Protein AF-A0A4Q6AMW9-F1 (afdb_monomer_lite)

Structure (mmCIF, N/CA/C/O backbone):
data_AF-A0A4Q6AMW9-F1
#
_entry.id   AF-A0A4Q6AMW9-F1
#
loop_
_atom_site.group_PDB
_atom_site.id
_atom_site.type_symbol
_atom_site.label_atom_id
_atom_site.label_alt_id
_atom_site.label_comp_id
_atom_site.label_asym_id
_atom_site.label_entity_id
_atom_site.label_seq_id
_atom_site.pdbx_PDB_ins_code
_atom_site.Cartn_x
_atom_site.Cartn_y
_atom_site.Cartn_z
_atom_site.occupancy
_atom_site.B_iso_or_equiv
_atom_site.auth_seq_id
_atom_site.auth_comp_id
_atom_site.auth_asym_id
_atom_site.auth_atom_id
_atom_site.pdbx_PDB_model_num
ATOM 1 N N . MET A 1 1 ? -11.454 -27.100 -76.683 1.00 45.66 1 MET A N 1
ATOM 2 C CA . MET A 1 1 ? -10.083 -27.072 -76.115 1.00 45.66 1 MET A CA 1
ATOM 3 C C . MET A 1 1 ? -9.736 -25.599 -75.917 1.00 45.66 1 MET A C 1
ATOM 5 O O . MET A 1 1 ? -9.713 -24.905 -76.912 1.00 45.66 1 MET A O 1
ATOM 9 N N . LYS A 1 2 ? -9.555 -25.007 -74.737 1.00 46.06 2 LYS A N 1
ATOM 10 C CA . LYS A 1 2 ? -9.154 -25.469 -73.402 1.00 46.06 2 LYS A CA 1
ATOM 11 C C . LYS A 1 2 ? -9.685 -24.432 -72.392 1.00 46.06 2 LYS A C 1
ATOM 13 O O . LYS A 1 2 ? -9.582 -23.240 -72.661 1.00 46.06 2 LYS A O 1
ATOM 18 N N . GLY A 1 3 ? -10.264 -24.883 -71.280 1.00 49.84 3 GLY A N 1
ATOM 19 C CA . GLY A 1 3 ? -10.662 -24.008 -70.175 1.00 49.84 3 GLY A CA 1
ATOM 20 C C . GLY A 1 3 ? -9.428 -23.496 -69.437 1.00 49.84 3 GLY A C 1
ATOM 21 O O . GLY A 1 3 ? -8.524 -24.275 -69.142 1.00 49.84 3 GLY A O 1
ATOM 22 N N . PHE A 1 4 ? -9.375 -22.193 -69.177 1.00 56.00 4 PHE A N 1
ATOM 23 C CA . PHE A 1 4 ? -8.286 -21.551 -68.447 1.00 56.00 4 PHE A CA 1
ATOM 24 C C . PHE A 1 4 ? -8.754 -21.324 -67.006 1.00 56.00 4 PHE A C 1
ATOM 26 O O . PHE A 1 4 ? -9.389 -20.321 -66.691 1.00 56.00 4 PHE A O 1
ATOM 33 N N 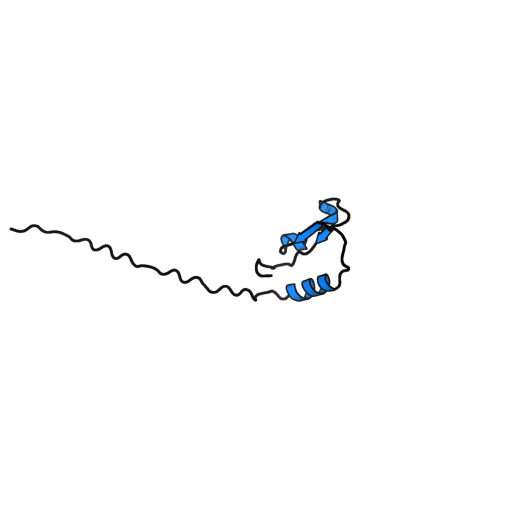. GLY A 1 5 ? -8.535 -22.320 -66.147 1.00 54.22 5 GLY A N 1
ATOM 34 C CA . GLY A 1 5 ? -8.821 -22.215 -64.719 1.00 54.22 5 GLY A CA 1
ATOM 35 C C . GLY A 1 5 ? -7.697 -21.459 -64.020 1.00 54.22 5 GLY A C 1
ATOM 36 O O . GLY A 1 5 ? -6.603 -21.997 -63.868 1.00 54.22 5 GLY A O 1
ATOM 37 N N . PHE A 1 6 ? -7.951 -20.223 -63.595 1.00 60.34 6 PHE A N 1
ATOM 38 C CA . PHE A 1 6 ? -7.069 -19.520 -62.664 1.00 60.34 6 PHE A CA 1
ATOM 39 C C . PHE A 1 6 ? -7.314 -20.074 -61.256 1.00 60.34 6 PHE A C 1
ATOM 41 O O . PHE A 1 6 ? -8.280 -19.715 -60.587 1.00 60.34 6 PHE A O 1
ATOM 48 N N . LEU A 1 7 ? -6.455 -20.997 -60.823 1.00 61.19 7 LEU A N 1
ATOM 49 C CA . LEU A 1 7 ? -6.427 -21.494 -59.452 1.00 61.19 7 LEU A CA 1
ATOM 50 C C . LEU A 1 7 ? -5.779 -20.417 -58.566 1.00 61.19 7 LEU A C 1
ATOM 52 O O . LEU A 1 7 ? -4.558 -20.281 -58.534 1.00 61.19 7 LEU A O 1
ATOM 56 N N . PHE A 1 8 ? -6.595 -19.617 -57.881 1.00 59.12 8 PHE A N 1
ATOM 57 C CA . PHE A 1 8 ? -6.121 -18.634 -56.906 1.00 59.12 8 PHE A CA 1
ATOM 58 C C . PHE A 1 8 ? -5.756 -19.373 -55.609 1.00 59.12 8 PHE A C 1
ATOM 60 O O . PHE A 1 8 ? -6.620 -19.701 -54.797 1.00 59.12 8 PHE A O 1
ATOM 67 N N . LEU A 1 9 ? -4.476 -19.714 -55.445 1.00 61.34 9 LEU A N 1
ATOM 68 C CA . LEU A 1 9 ? -3.960 -20.365 -54.241 1.00 61.34 9 LEU A CA 1
ATOM 69 C C . LEU A 1 9 ? -3.874 -19.326 -53.113 1.00 61.34 9 LEU A C 1
ATOM 71 O O . LEU A 1 9 ? -2.944 -18.524 -53.054 1.00 61.34 9 LEU A O 1
ATOM 75 N N . PHE A 1 10 ? -4.871 -19.322 -52.229 1.00 60.03 10 PHE A N 1
ATOM 76 C CA . PHE A 1 10 ? 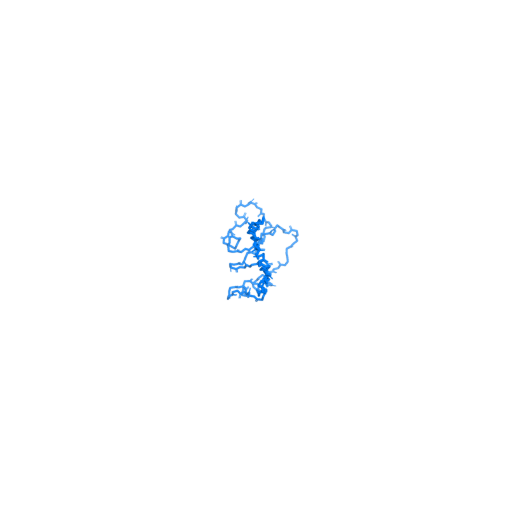-4.856 -18.531 -51.000 1.00 60.03 10 PHE A CA 1
ATOM 77 C C . PHE A 1 10 ? -3.868 -19.181 -50.020 1.00 60.03 10 PHE A C 1
ATOM 79 O O . PHE A 1 10 ? -4.184 -20.168 -49.357 1.00 60.03 10 PHE A O 1
ATOM 86 N N . VAL A 1 11 ? -2.640 -18.665 -49.959 1.00 64.69 11 VAL A N 1
ATOM 87 C CA . VAL A 1 11 ? -1.658 -19.067 -48.945 1.00 64.69 11 VAL A CA 1
ATOM 88 C C . VAL A 1 11 ? -2.086 -18.439 -47.619 1.00 64.69 11 VAL A C 1
ATOM 90 O O . VAL A 1 11 ? -1.785 -17.282 -47.342 1.00 64.69 11 VAL A O 1
ATOM 93 N N . PHE A 1 12 ? -2.829 -19.194 -46.809 1.00 62.28 12 PHE A N 1
ATOM 94 C CA . PHE A 1 12 ? -3.068 -18.852 -45.408 1.00 62.28 12 PHE A CA 1
ATOM 95 C C . PHE A 1 12 ? -1.754 -19.063 -44.647 1.00 62.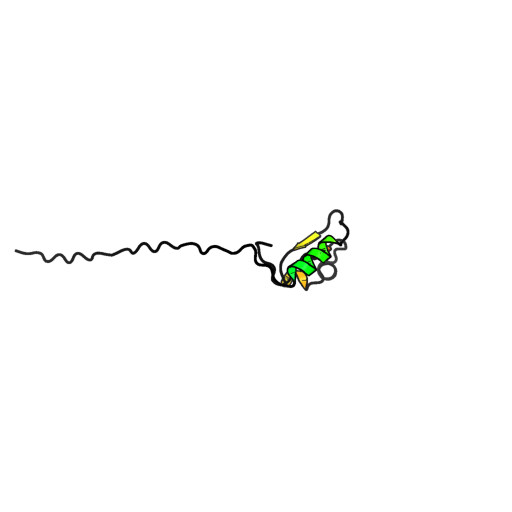28 12 PHE A C 1
ATOM 97 O O . PHE A 1 12 ? -1.400 -20.186 -44.287 1.00 62.28 12 PHE A O 1
ATOM 104 N N . SER A 1 13 ? -0.988 -17.994 -44.437 1.00 66.81 13 SER A N 1
ATOM 105 C CA . SER A 1 13 ? 0.138 -18.025 -43.511 1.00 66.81 13 SER A CA 1
ATOM 106 C C . SER A 1 13 ? -0.410 -18.163 -42.089 1.00 66.81 13 SER A C 1
ATOM 108 O O . SER A 1 13 ? -1.012 -17.244 -41.538 1.00 66.81 13 SER A O 1
ATOM 110 N N . ALA A 1 14 ? -0.218 -19.336 -41.485 1.00 66.31 14 ALA A N 1
ATOM 111 C CA . ALA A 1 14 ? -0.449 -19.532 -40.062 1.00 66.31 14 ALA A CA 1
ATOM 112 C C . ALA A 1 14 ? 0.603 -18.727 -39.286 1.00 66.31 14 ALA A C 1
ATOM 114 O O . ALA A 1 14 ? 1.721 -19.189 -39.058 1.00 66.31 14 ALA A O 1
ATOM 115 N N . GLN A 1 15 ? 0.274 -17.491 -38.919 1.00 67.94 15 GLN A N 1
ATOM 116 C CA . GLN A 1 15 ? 1.063 -16.751 -37.944 1.00 67.94 15 GLN A CA 1
ATOM 117 C C . GLN A 1 15 ? 0.812 -17.386 -36.574 1.00 67.94 15 GLN A C 1
ATOM 119 O O . GLN A 1 15 ? -0.210 -17.135 -35.939 1.00 67.94 15 GLN A O 1
ATOM 124 N N . CYS A 1 16 ? 1.735 -18.237 -36.121 1.00 65.75 16 CYS A N 1
ATOM 125 C CA . CYS A 1 16 ? 1.801 -18.606 -34.712 1.00 65.75 16 CYS A CA 1
ATOM 126 C C . CYS A 1 16 ? 2.088 -17.335 -33.909 1.00 65.75 16 CYS A C 1
ATOM 128 O O . CYS A 1 16 ? 3.193 -16.796 -33.968 1.00 65.75 16 CYS A O 1
ATOM 130 N N . ILE A 1 17 ? 1.096 -16.855 -33.162 1.00 69.19 17 ILE A N 1
ATOM 131 C CA . ILE A 1 17 ? 1.312 -15.833 -32.142 1.00 69.19 17 ILE A CA 1
ATOM 13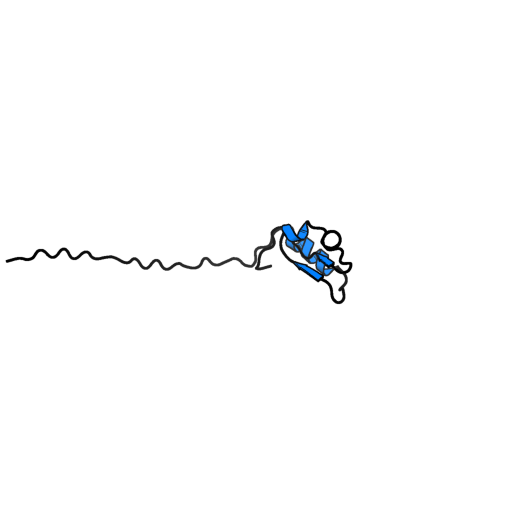2 C C . ILE A 1 17 ? 2.063 -16.530 -31.007 1.00 69.19 17 ILE A C 1
ATOM 134 O O . ILE A 1 17 ? 1.468 -17.233 -30.194 1.00 69.19 17 ILE A O 1
ATOM 138 N N . LEU A 1 18 ? 3.388 -16.395 -30.979 1.00 70.81 18 LEU A N 1
ATOM 139 C CA . LEU A 1 18 ? 4.156 -16.740 -29.790 1.00 70.81 18 LEU A CA 1
ATOM 140 C C . LEU A 1 18 ? 3.753 -15.747 -28.697 1.00 70.81 18 LEU A C 1
ATOM 142 O O . LEU A 1 18 ? 3.982 -14.546 -28.841 1.00 70.81 18 LEU A O 1
ATOM 146 N N . ALA A 1 19 ? 3.124 -16.237 -27.628 1.00 74.62 19 ALA A N 1
ATOM 147 C CA . ALA A 1 19 ? 2.894 -15.426 -26.443 1.00 74.62 19 ALA A CA 1
ATOM 148 C C . ALA A 1 19 ? 4.257 -14.965 -25.911 1.00 74.62 19 ALA A C 1
ATOM 150 O O . ALA A 1 19 ? 5.146 -15.789 -25.680 1.00 74.62 19 ALA A O 1
ATOM 151 N N . GLN A 1 20 ? 4.445 -13.654 -25.766 1.00 78.31 20 GLN A N 1
ATOM 152 C CA . GLN A 1 20 ? 5.654 -13.128 -25.144 1.00 78.31 20 GLN A CA 1
ATOM 153 C C . GLN A 1 20 ? 5.711 -13.625 -23.699 1.00 78.31 20 GLN A C 1
ATOM 155 O O . GLN A 1 20 ? 4.709 -13.570 -22.984 1.00 78.31 20 GLN A O 1
ATOM 160 N N . ALA A 1 21 ? 6.873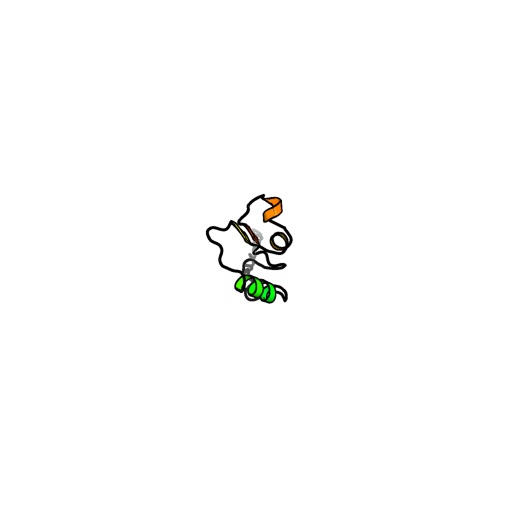 -14.126 -23.278 1.00 79.50 21 ALA A N 1
ATOM 161 C CA . ALA A 1 21 ? 7.099 -14.443 -21.878 1.00 79.50 21 ALA A CA 1
ATOM 162 C C . ALA A 1 21 ? 6.939 -13.153 -21.063 1.00 79.50 21 ALA A C 1
ATOM 164 O O . ALA A 1 21 ? 7.625 -12.166 -21.331 1.00 79.50 21 ALA A O 1
ATOM 165 N N . VAL A 1 22 ? 6.003 -13.153 -20.113 1.00 80.56 22 VAL A N 1
ATOM 166 C CA . VAL A 1 22 ? 5.817 -12.028 -19.199 1.00 80.56 22 VAL A CA 1
ATOM 167 C C . VAL A 1 22 ? 6.780 -12.203 -18.036 1.00 80.56 22 VAL A C 1
ATOM 169 O O . VAL A 1 22 ? 6.749 -13.225 -17.352 1.00 80.56 22 VAL A O 1
ATOM 172 N N . ASP A 1 23 ? 7.639 -11.210 -17.830 1.00 78.94 23 ASP A N 1
ATOM 173 C CA . ASP A 1 23 ? 8.456 -11.121 -16.628 1.00 78.94 23 ASP A CA 1
ATOM 174 C C . ASP A 1 23 ? 7.568 -10.704 -15.450 1.00 78.94 23 ASP A C 1
ATOM 176 O O . ASP A 1 23 ? 7.203 -9.539 -15.306 1.00 78.94 23 ASP A O 1
ATOM 180 N N . SER A 1 24 ? 7.188 -11.681 -14.628 1.00 82.50 24 SER A N 1
ATOM 181 C CA . SER A 1 24 ? 6.389 -11.468 -13.420 1.00 82.50 24 SER A CA 1
ATOM 182 C C . SER A 1 24 ? 7.236 -11.110 -12.196 1.00 82.50 24 SER A C 1
ATOM 184 O O . SER A 1 24 ? 6.701 -11.072 -11.097 1.00 82.50 24 SER A O 1
ATOM 186 N N . SER A 1 25 ? 8.554 -10.944 -12.350 1.00 81.69 25 SER A N 1
ATOM 187 C CA . SER A 1 25 ? 9.471 -10.604 -11.254 1.00 81.69 25 SER A CA 1
ATOM 188 C C . SER A 1 25 ? 9.773 -9.110 -11.162 1.00 81.69 25 SER A C 1
ATOM 190 O O . SER A 1 25 ? 10.469 -8.675 -10.246 1.00 81.69 25 SER A O 1
ATOM 192 N N . PHE A 1 26 ? 9.263 -8.317 -12.106 1.00 79.75 26 PHE A N 1
ATOM 193 C CA . PHE A 1 26 ? 9.467 -6.880 -12.111 1.00 79.75 26 PHE A CA 1
ATOM 194 C C . PHE A 1 26 ? 8.689 -6.207 -10.980 1.00 79.75 26 PHE A C 1
ATOM 196 O O . PHE A 1 26 ? 7.463 -6.174 -10.999 1.00 79.75 26 PHE A O 1
ATOM 203 N N . HIS A 1 27 ? 9.417 -5.549 -10.085 1.00 82.38 27 HIS A N 1
ATOM 204 C CA . HIS A 1 27 ? 8.882 -4.522 -9.205 1.00 82.38 27 HIS A CA 1
ATOM 205 C C . HIS A 1 27 ? 9.834 -3.321 -9.189 1.00 82.38 27 HIS A C 1
ATOM 207 O O . HIS A 1 27 ? 11.044 -3.441 -9.396 1.00 82.38 27 HIS A O 1
ATOM 213 N N . ASN A 1 28 ? 9.288 -2.121 -9.002 1.00 86.50 28 ASN A N 1
ATOM 214 C CA . ASN A 1 28 ? 10.083 -0.895 -9.043 1.00 86.50 28 ASN A CA 1
ATOM 215 C C . ASN A 1 28 ? 10.825 -0.639 -7.713 1.00 86.50 28 ASN A C 1
ATOM 217 O O . ASN A 1 28 ? 10.643 -1.345 -6.721 1.00 86.50 28 ASN A O 1
ATOM 221 N N . TYR A 1 29 ? 11.641 0.420 -7.675 1.00 89.56 29 TYR A N 1
ATOM 222 C CA . TYR A 1 29 ? 12.423 0.794 -6.486 1.00 89.56 29 TYR A CA 1
ATOM 223 C C . TYR A 1 29 ? 11.569 1.137 -5.250 1.00 89.56 29 TYR A C 1
ATOM 225 O O . TYR A 1 29 ? 12.081 1.159 -4.131 1.00 89.56 29 TYR A O 1
ATOM 233 N N . TRP A 1 30 ? 10.293 1.476 -5.446 1.00 94.44 30 TRP A N 1
ATOM 234 C CA . TRP A 1 30 ? 9.366 1.871 -4.390 1.00 94.44 30 TRP A CA 1
ATOM 235 C C . TRP A 1 30 ? 8.704 0.667 -3.719 1.00 94.44 30 TRP A C 1
ATOM 237 O O . TRP A 1 30 ? 8.397 0.710 -2.527 1.00 94.44 30 TRP A O 1
ATOM 247 N N . TYR A 1 31 ? 8.540 -0.426 -4.459 1.00 94.44 31 TYR A N 1
ATOM 248 C CA . TYR A 1 31 ? 7.833 -1.609 -3.994 1.00 94.44 31 TYR A CA 1
ATOM 249 C C . TYR A 1 31 ? 8.418 -2.185 -2.700 1.00 94.44 31 TYR A C 1
ATOM 251 O O . TYR A 1 31 ? 7.698 -2.347 -1.714 1.00 94.44 31 TYR A O 1
ATOM 259 N N . ASP A 1 32 ? 9.731 -2.418 -2.655 1.00 93.19 32 ASP A N 1
ATOM 260 C CA . ASP A 1 32 ? 10.376 -3.073 -1.510 1.00 93.19 32 ASP A CA 1
ATOM 261 C C . ASP A 1 32 ? 10.257 -2.264 -0.220 1.00 93.19 32 ASP A C 1
ATOM 263 O O . ASP A 1 32 ? 9.981 -2.813 0.852 1.00 93.19 32 ASP A O 1
ATOM 267 N N . SER A 1 33 ? 10.446 -0.945 -0.308 1.00 95.06 33 SER A N 1
ATOM 268 C CA . SER A 1 33 ? 10.359 -0.067 0.858 1.00 95.06 33 SER A CA 1
ATOM 269 C C . SER A 1 33 ? 8.926 -0.007 1.384 1.00 95.06 33 SER A C 1
ATOM 271 O O . SER A 1 33 ? 8.701 -0.088 2.598 1.00 95.06 33 SER A O 1
ATOM 273 N N . ARG A 1 34 ? 7.944 0.057 0.480 1.00 96.19 34 ARG A N 1
ATOM 274 C CA . ARG A 1 34 ? 6.526 0.113 0.827 1.00 96.19 34 ARG A CA 1
ATOM 275 C C . ARG A 1 34 ? 6.024 -1.213 1.397 1.00 96.19 34 ARG A C 1
ATOM 277 O O . ARG A 1 34 ? 5.349 -1.217 2.429 1.00 96.19 34 ARG A O 1
ATOM 284 N N . LEU A 1 35 ? 6.432 -2.336 0.811 1.00 94.81 35 LEU A N 1
ATOM 285 C CA . LEU A 1 35 ? 6.154 -3.674 1.327 1.00 94.81 35 LEU A CA 1
ATOM 286 C C . LEU A 1 35 ? 6.772 -3.876 2.717 1.00 94.81 35 LEU A C 1
ATOM 288 O O . LEU A 1 35 ? 6.116 -4.401 3.620 1.00 94.81 35 LEU A O 1
ATOM 292 N N . GLN A 1 36 ? 8.017 -3.439 2.921 1.00 96.12 36 GLN A N 1
ATOM 293 C CA . GLN A 1 36 ? 8.679 -3.527 4.221 1.00 96.12 36 GLN A CA 1
ATOM 294 C C . GLN A 1 36 ? 7.975 -2.670 5.280 1.00 96.12 36 GLN A C 1
ATOM 296 O O . GLN A 1 36 ? 7.806 -3.125 6.412 1.00 96.12 36 GLN A O 1
ATOM 301 N N . TYR A 1 37 ? 7.502 -1.477 4.912 1.00 96.75 37 TYR A N 1
ATOM 302 C CA . TYR A 1 37 ? 6.652 -0.656 5.774 1.00 96.75 37 TYR A CA 1
ATOM 303 C C . TYR A 1 37 ? 5.375 -1.408 6.175 1.00 96.75 37 TYR A C 1
ATOM 305 O O . TYR A 1 37 ? 5.073 -1.503 7.364 1.00 96.75 37 TYR A O 1
ATOM 313 N N . PHE A 1 38 ? 4.660 -2.027 5.228 1.00 96.75 38 PHE A N 1
ATOM 314 C CA . PHE A 1 38 ? 3.452 -2.799 5.543 1.00 96.75 38 PHE A CA 1
ATOM 315 C C . PHE A 1 38 ? 3.716 -3.977 6.484 1.00 96.75 38 PHE A C 1
ATOM 317 O O . PHE A 1 38 ? 2.900 -4.224 7.371 1.00 96.75 38 PHE A O 1
ATOM 324 N N . LYS A 1 39 ? 4.854 -4.667 6.339 1.00 96.00 39 LYS A N 1
ATOM 325 C CA . LYS A 1 39 ? 5.264 -5.777 7.222 1.00 96.00 39 LYS A CA 1
ATOM 326 C C . LYS A 1 39 ? 5.519 -5.343 8.669 1.00 96.00 39 LYS A C 1
ATOM 328 O O . LYS A 1 39 ? 5.453 -6.178 9.565 1.00 96.00 39 LYS A O 1
ATOM 333 N N . GLN A 1 40 ? 5.817 -4.066 8.901 1.00 97.62 40 GLN A N 1
ATOM 334 C CA . GLN A 1 40 ? 6.031 -3.506 10.238 1.00 97.62 40 GLN A CA 1
ATOM 335 C C . GLN A 1 40 ? 4.736 -3.014 10.894 1.00 97.62 40 GLN A C 1
ATOM 337 O O . GLN A 1 40 ? 4.717 -2.764 12.100 1.00 97.62 40 GLN A O 1
ATOM 342 N N . LEU A 1 41 ? 3.654 -2.857 10.126 1.00 95.81 41 LEU A N 1
ATOM 343 C CA . LEU A 1 41 ? 2.379 -2.406 10.668 1.00 95.81 41 LEU A CA 1
ATOM 344 C C . LEU A 1 41 ? 1.723 -3.510 11.509 1.00 95.81 41 LEU A C 1
ATOM 346 O O . LEU A 1 41 ? 1.756 -4.682 11.131 1.00 95.81 41 LEU A O 1
ATOM 350 N N . PRO A 1 42 ? 1.070 -3.153 12.627 1.00 94.88 42 PRO A N 1
ATOM 351 C CA . PRO A 1 42 ? 0.353 -4.125 13.434 1.00 94.88 42 PRO A CA 1
ATOM 352 C C . PRO A 1 42 ? -0.805 -4.740 12.642 1.00 94.88 42 PRO A C 1
ATOM 354 O O . PRO A 1 42 ? -1.482 -4.064 11.859 1.00 94.88 42 PRO A O 1
ATOM 357 N N . ALA A 1 43 ? -1.072 -6.022 12.895 1.00 93.25 43 ALA A N 1
ATOM 358 C CA . ALA A 1 43 ? -2.268 -6.672 12.385 1.00 93.25 43 ALA A CA 1
ATOM 359 C C . ALA A 1 43 ? -3.517 -5.964 12.933 1.00 93.25 43 ALA A C 1
ATOM 361 O O . ALA A 1 43 ? -3.620 -5.697 14.132 1.00 93.25 43 ALA A O 1
ATOM 362 N N . LYS A 1 44 ? -4.478 -5.676 12.053 1.00 94.75 44 LYS A N 1
ATOM 363 C CA . LYS A 1 44 ? -5.804 -5.197 12.447 1.00 94.75 44 LYS A CA 1
ATOM 364 C C . LYS A 1 44 ? -6.816 -6.320 12.297 1.00 94.75 44 LYS A C 1
ATOM 366 O O . LYS A 1 44 ? -6.758 -7.082 11.336 1.00 94.75 44 LYS A O 1
ATOM 371 N N . LYS A 1 45 ? -7.742 -6.408 13.250 1.00 96.69 45 LYS A N 1
ATOM 372 C CA . LYS A 1 45 ? -8.888 -7.313 13.171 1.00 96.69 45 LYS A CA 1
ATOM 373 C C . LYS A 1 45 ? -9.939 -6.712 12.234 1.00 96.69 45 LYS A C 1
ATOM 375 O O . LYS A 1 45 ? -10.220 -5.521 12.344 1.00 96.69 45 LYS A O 1
ATOM 380 N N . ASP A 1 46 ? -10.467 -7.530 11.327 1.00 96.06 46 ASP A N 1
ATOM 381 C CA . ASP A 1 46 ? -11.550 -7.208 10.385 1.00 96.06 46 ASP A CA 1
ATOM 382 C C . ASP A 1 46 ? -11.424 -5.832 9.677 1.00 96.06 46 ASP A C 1
ATOM 384 O O . ASP A 1 46 ? -12.345 -5.012 9.751 1.00 96.06 46 ASP A O 1
ATOM 388 N N . PRO A 1 47 ? -10.278 -5.516 9.032 1.00 96.88 47 PRO A N 1
ATOM 389 C CA . PRO A 1 47 ? -10.104 -4.252 8.323 1.00 96.88 47 PRO A CA 1
ATOM 390 C C . PRO A 1 47 ? -10.783 -4.259 6.949 1.00 96.88 47 PRO A C 1
ATOM 392 O O . PRO A 1 47 ? -10.845 -5.287 6.276 1.00 96.88 47 PRO A O 1
ATOM 395 N N . VAL A 1 48 ? -11.180 -3.076 6.478 1.00 97.38 48 VAL A N 1
ATOM 396 C CA . VAL A 1 48 ? -11.417 -2.840 5.047 1.00 97.38 48 VAL A CA 1
ATOM 397 C C . VAL A 1 48 ? -10.072 -2.531 4.399 1.00 97.38 48 VAL A C 1
ATOM 399 O O . VAL A 1 48 ? -9.371 -1.616 4.830 1.00 97.38 48 VAL A O 1
ATOM 402 N N . VAL A 1 49 ? -9.686 -3.299 3.381 1.00 97.12 49 VAL A N 1
ATOM 403 C CA . VAL A 1 49 ? -8.387 -3.147 2.712 1.00 97.12 49 VAL A CA 1
ATOM 404 C C . VAL A 1 49 ? -8.591 -2.586 1.312 1.00 97.12 49 VAL A C 1
ATOM 406 O O . VAL A 1 49 ? -9.240 -3.215 0.481 1.00 97.12 49 VAL A O 1
ATOM 409 N N . PHE A 1 50 ? -7.992 -1.429 1.048 1.00 97.88 50 PHE A N 1
ATOM 410 C CA . PHE A 1 50 ? -7.827 -0.903 -0.303 1.00 97.88 50 PHE A CA 1
ATOM 411 C C . PHE A 1 50 ? -6.463 -1.354 -0.817 1.00 97.88 50 PHE A C 1
ATOM 413 O O . PHE A 1 50 ? -5.440 -1.013 -0.224 1.00 97.88 50 PHE A O 1
ATOM 420 N N . TRP A 1 51 ? -6.445 -2.140 -1.890 1.00 96.44 51 TRP A N 1
ATOM 421 C CA . TRP A 1 51 ? -5.238 -2.725 -2.482 1.00 96.44 51 TRP A CA 1
ATOM 422 C C . TRP A 1 51 ? -5.148 -2.349 -3.965 1.00 96.44 51 TRP A C 1
ATOM 424 O O . TRP A 1 51 ? -6.175 -2.302 -4.642 1.00 96.44 51 TRP A O 1
ATOM 434 N N . GLY A 1 52 ? -3.951 -2.020 -4.453 1.00 96.12 52 GLY A N 1
ATOM 435 C CA . GLY A 1 52 ? -3.742 -1.617 -5.845 1.00 96.12 52 GLY A CA 1
ATOM 436 C C . GLY A 1 52 ? -2.447 -0.839 -6.066 1.00 96.12 52 GLY A C 1
ATOM 437 O O . GLY A 1 52 ? -1.499 -0.964 -5.298 1.00 96.12 52 GLY A O 1
ATOM 438 N N . ASP A 1 53 ? -2.432 -0.017 -7.109 1.00 96.38 53 ASP A N 1
ATOM 439 C CA . ASP A 1 53 ? -1.247 0.712 -7.551 1.00 96.38 53 ASP A CA 1
ATOM 440 C C . ASP A 1 53 ? -1.154 2.132 -6.944 1.00 96.38 53 ASP A C 1
ATOM 442 O O . ASP A 1 53 ? -1.589 2.392 -5.814 1.00 96.38 53 ASP A O 1
ATOM 446 N N . SER A 1 54 ? -0.594 3.080 -7.704 1.00 97.25 54 SER A N 1
ATOM 447 C CA . SER A 1 54 ? -0.476 4.485 -7.316 1.00 97.25 54 SER A CA 1
ATOM 448 C C . SER A 1 54 ? -1.829 5.135 -7.037 1.00 97.25 54 SER A C 1
ATOM 450 O O . SER A 1 54 ? -1.927 5.934 -6.109 1.00 97.25 54 SER A O 1
ATOM 452 N N . ILE A 1 55 ? -2.884 4.788 -7.775 1.00 97.75 55 ILE A N 1
ATOM 453 C CA . ILE A 1 55 ? -4.220 5.367 -7.570 1.00 97.75 55 ILE A CA 1
ATOM 454 C C . ILE A 1 55 ? -4.723 5.015 -6.169 1.00 97.75 55 ILE A C 1
ATOM 456 O O . ILE A 1 55 ? -5.299 5.854 -5.477 1.00 97.75 55 ILE A O 1
ATOM 460 N N . THR A 1 56 ? -4.448 3.789 -5.728 1.00 98.00 56 THR A N 1
ATOM 461 C CA . THR A 1 56 ? -4.773 3.347 -4.377 1.00 98.00 56 THR A CA 1
ATOM 462 C C . THR A 1 56 ? -3.852 3.976 -3.338 1.00 98.00 56 THR A C 1
ATOM 464 O O . THR A 1 56 ? -4.332 4.388 -2.284 1.00 98.00 56 THR A O 1
ATOM 467 N N . GLU A 1 57 ? -2.547 4.076 -3.600 1.00 97.69 57 GLU A N 1
ATOM 468 C CA . GLU A 1 57 ? -1.579 4.556 -2.607 1.00 97.69 57 GLU A CA 1
ATOM 469 C C . GLU A 1 57 ? -1.826 6.002 -2.167 1.00 97.69 57 GLU A C 1
ATOM 471 O O . GLU A 1 57 ? -1.755 6.295 -0.974 1.00 97.69 57 GLU A O 1
ATOM 476 N N . TRP A 1 58 ? -2.112 6.903 -3.107 1.00 97.62 58 TRP A N 1
ATOM 477 C CA . TRP A 1 58 ? -2.123 8.344 -2.831 1.00 97.62 58 TRP A CA 1
ATOM 478 C C . TRP A 1 58 ? -3.386 8.850 -2.123 1.00 97.62 58 TRP A C 1
ATOM 480 O O . TRP A 1 58 ? -3.424 10.006 -1.705 1.00 97.62 58 TRP A O 1
ATOM 490 N N . ALA A 1 59 ? -4.412 8.013 -1.973 1.00 97.44 59 ALA A N 1
ATOM 491 C CA . ALA A 1 59 ? -5.661 8.394 -1.328 1.00 97.44 59 ALA A CA 1
ATOM 492 C C . ALA A 1 59 ? -5.645 8.153 0.192 1.00 97.44 59 ALA A C 1
ATOM 494 O O . ALA A 1 59 ? -5.215 7.099 0.679 1.00 97.44 59 ALA A O 1
ATOM 495 N N . ASP A 1 60 ? -6.215 9.099 0.946 1.00 96.31 60 ASP A N 1
ATOM 496 C CA . ASP A 1 60 ? -6.622 8.855 2.331 1.00 96.31 60 ASP A CA 1
ATOM 497 C C . ASP A 1 60 ? -7.997 8.177 2.352 1.00 96.31 60 ASP A C 1
ATOM 499 O O . ASP A 1 60 ? -9.057 8.804 2.392 1.00 96.31 60 ASP A O 1
ATOM 503 N N . TRP A 1 61 ? -7.985 6.847 2.299 1.00 97.44 61 TRP A N 1
ATOM 504 C CA . TRP A 1 61 ? -9.218 6.067 2.287 1.00 97.44 61 TRP A CA 1
ATOM 505 C C . TRP A 1 61 ? -10.012 6.144 3.593 1.00 97.44 61 TRP A C 1
ATOM 507 O O . TRP A 1 61 ? -11.219 5.912 3.553 1.00 97.44 61 TRP A O 1
ATOM 517 N N . ASN A 1 62 ? -9.393 6.471 4.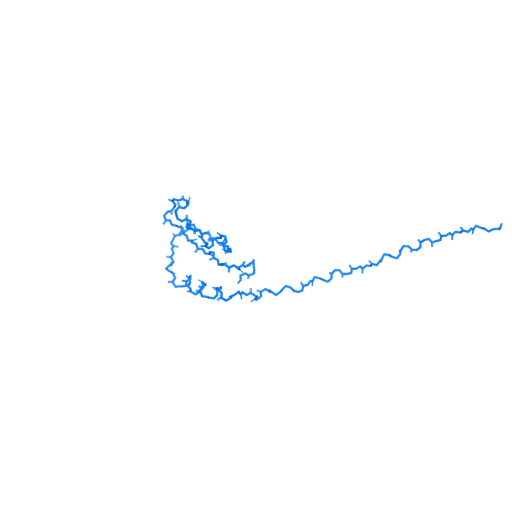736 1.00 94.81 62 ASN A N 1
ATOM 518 C CA . ASN A 1 62 ? -10.165 6.689 5.965 1.00 94.81 62 ASN A CA 1
ATOM 519 C C . ASN A 1 62 ? -10.992 7.974 5.835 1.00 94.81 62 ASN A C 1
ATOM 521 O O . ASN A 1 62 ? -12.184 7.955 6.136 1.00 94.81 62 ASN A O 1
ATOM 525 N N . GLU A 1 63 ? -10.390 9.059 5.336 1.00 96.81 63 GLU A N 1
ATOM 526 C CA . GLU A 1 63 ? -11.088 10.331 5.114 1.00 96.81 63 GLU A CA 1
ATOM 527 C C . GLU A 1 63 ? -12.205 10.193 4.071 1.00 96.81 63 GLU A C 1
ATOM 529 O O . GLU A 1 63 ? -13.344 10.577 4.329 1.00 96.81 63 GLU A O 1
ATOM 534 N N . LEU A 1 64 ? -11.914 9.579 2.919 1.00 97.62 64 LEU A N 1
ATOM 535 C CA . LEU A 1 64 ? -12.875 9.470 1.815 1.00 97.62 64 LEU A CA 1
ATOM 536 C C . LEU A 1 64 ? -14.085 8.588 2.138 1.00 97.62 64 LEU A C 1
ATOM 538 O O . LEU A 1 64 ? -15.180 8.830 1.633 1.00 97.62 64 LEU A O 1
ATOM 542 N N . THR A 1 65 ? -13.892 7.538 2.938 1.00 96.94 65 THR A N 1
ATOM 543 C CA . THR A 1 65 ? -14.959 6.570 3.236 1.00 96.94 65 THR A CA 1
ATOM 544 C C . THR A 1 65 ? -15.663 6.835 4.563 1.00 96.94 65 THR A C 1
ATOM 546 O O . THR A 1 65 ? -16.747 6.299 4.790 1.00 96.94 65 THR A O 1
ATOM 549 N N . GLY A 1 66 ? -15.055 7.616 5.462 1.00 96.56 66 GLY A N 1
ATOM 550 C CA . GLY A 1 66 ? -15.535 7.807 6.832 1.00 96.56 66 GLY A CA 1
ATOM 551 C C . GLY A 1 66 ? -15.449 6.549 7.708 1.00 96.56 66 GLY A C 1
ATOM 552 O O . GLY A 1 66 ? -16.021 6.513 8.798 1.00 96.56 66 GLY A O 1
ATOM 553 N N . LEU A 1 67 ? -14.764 5.497 7.250 1.00 94.56 67 LEU A N 1
ATOM 554 C CA . LEU A 1 67 ? -14.592 4.252 7.993 1.00 94.56 67 LEU A CA 1
ATOM 555 C C . LEU A 1 67 ? -13.375 4.355 8.923 1.00 94.56 67 LEU A C 1
ATOM 557 O O . LEU A 1 67 ? -12.309 4.800 8.520 1.00 94.56 67 LEU A O 1
ATOM 561 N N . GLY A 1 68 ? -13.507 3.887 10.168 1.00 89.00 68 GLY A N 1
ATOM 562 C CA . GLY A 1 68 ? -12.421 3.958 11.160 1.00 89.00 68 GLY A CA 1
ATOM 563 C C . GLY A 1 68 ? -11.383 2.828 11.085 1.00 89.00 68 GLY A C 1
ATOM 564 O O . GLY A 1 68 ? -10.370 2.870 11.786 1.00 89.00 68 GLY A O 1
ATOM 565 N N . ASN A 1 69 ? -11.629 1.789 10.280 1.00 95.19 69 ASN A N 1
ATOM 566 C CA . ASN A 1 69 ? -10.770 0.604 10.190 1.00 95.19 69 ASN A CA 1
ATOM 567 C C . ASN A 1 69 ? -10.355 0.298 8.747 1.00 95.19 69 ASN A C 1
ATOM 569 O O . ASN A 1 69 ? -10.546 -0.819 8.262 1.00 95.19 69 ASN A O 1
ATOM 573 N N . VAL A 1 70 ? -9.801 1.300 8.059 1.00 97.00 70 VAL A N 1
ATOM 574 C CA . VAL A 1 70 ? -9.299 1.144 6.692 1.00 97.00 70 VAL A CA 1
ATOM 575 C C . VAL A 1 70 ? -7.785 0.989 6.672 1.00 97.00 70 VAL A C 1
ATOM 577 O O . VAL A 1 70 ? -7.050 1.672 7.391 1.00 97.00 70 VAL A O 1
ATOM 580 N N . LEU A 1 71 ? -7.314 0.081 5.823 1.00 97.25 71 LEU A N 1
ATOM 581 C CA . LEU A 1 71 ? -5.910 -0.110 5.502 1.00 97.25 71 LEU A CA 1
ATOM 582 C C . LEU A 1 71 ? -5.678 0.218 4.029 1.00 97.25 71 LEU A C 1
ATOM 584 O O . LEU A 1 71 ? -6.216 -0.450 3.149 1.00 97.25 71 LEU A O 1
ATOM 588 N N . ASN A 1 72 ? -4.827 1.209 3.772 1.00 97.38 72 ASN A N 1
ATOM 589 C CA . ASN A 1 72 ? -4.270 1.437 2.446 1.00 97.38 72 ASN A CA 1
ATOM 590 C C . ASN A 1 72 ? -3.084 0.477 2.229 1.00 97.38 72 ASN A C 1
ATOM 592 O O . ASN A 1 72 ? -2.148 0.432 3.038 1.00 97.38 72 ASN A O 1
ATOM 596 N N . ARG A 1 73 ? -3.159 -0.335 1.178 1.00 97.19 73 ARG A N 1
ATOM 597 C CA . ARG A 1 73 ? -2.132 -1.275 0.710 1.00 97.19 73 ARG A CA 1
ATOM 598 C C . ARG A 1 73 ? -1.769 -1.018 -0.754 1.00 97.19 73 ARG A C 1
ATOM 600 O O . ARG A 1 73 ? -1.374 -1.945 -1.447 1.00 97.19 73 ARG A O 1
ATOM 607 N N . GLY A 1 74 ? -1.931 0.223 -1.209 1.00 97.31 74 GLY A N 1
ATOM 608 C CA . GLY A 1 74 ? -1.478 0.661 -2.520 1.00 97.31 74 GLY A CA 1
ATOM 609 C C . GLY A 1 74 ? 0.040 0.819 -2.584 1.00 97.31 74 GLY A C 1
ATOM 610 O O . GLY A 1 74 ? 0.651 1.309 -1.624 1.00 97.31 74 GLY A O 1
ATOM 611 N N . ILE A 1 75 ? 0.628 0.427 -3.712 1.00 97.12 75 ILE A N 1
ATOM 612 C CA . ILE A 1 75 ? 2.046 0.616 -4.027 1.00 97.12 75 ILE A CA 1
ATOM 613 C C . ILE A 1 75 ? 2.158 1.254 -5.418 1.00 97.12 75 ILE A C 1
ATOM 615 O O . ILE A 1 75 ? 1.694 0.719 -6.419 1.00 97.12 75 ILE A O 1
ATOM 619 N N . ALA A 1 76 ? 2.777 2.423 -5.520 1.00 96.25 76 ALA A N 1
ATOM 620 C CA . ALA A 1 76 ? 2.895 3.146 -6.772 1.00 96.25 76 ALA A CA 1
ATOM 621 C C . ALA A 1 76 ? 3.690 2.335 -7.795 1.00 96.25 76 ALA A C 1
ATOM 623 O O . ALA A 1 76 ? 4.826 1.948 -7.534 1.00 96.25 76 ALA A O 1
ATOM 624 N N . GLY A 1 77 ? 3.091 2.113 -8.968 1.00 93.69 77 GLY A N 1
ATOM 625 C CA . GLY A 1 77 ? 3.676 1.324 -10.053 1.00 93.69 77 GLY A CA 1
ATOM 626 C C . GLY A 1 77 ? 3.650 -0.191 -9.831 1.00 93.69 77 GLY A C 1
ATOM 627 O O . GLY A 1 77 ? 4.369 -0.892 -10.538 1.00 93.69 77 GLY A O 1
ATOM 628 N N . ASP A 1 78 ? 2.859 -0.665 -8.867 1.00 94.06 78 ASP A N 1
ATOM 629 C CA . ASP A 1 78 ? 2.548 -2.083 -8.684 1.00 94.06 78 ASP A CA 1
ATOM 630 C C . ASP A 1 78 ? 1.727 -2.635 -9.856 1.00 94.06 78 ASP A C 1
ATOM 632 O O . ASP A 1 78 ? 1.022 -1.897 -10.554 1.00 94.06 78 ASP A O 1
ATOM 636 N N . ILE A 1 79 ? 1.838 -3.939 -10.082 1.00 90.75 79 ILE A N 1
ATOM 637 C CA . ILE A 1 79 ? 1.200 -4.657 -11.185 1.00 90.75 79 ILE A CA 1
ATOM 638 C C . ILE A 1 79 ? 0.509 -5.917 -10.663 1.00 90.75 79 ILE A C 1
ATOM 640 O O . ILE A 1 79 ? 0.673 -6.332 -9.524 1.00 90.75 79 ILE A O 1
ATOM 644 N N . SER A 1 80 ? -0.276 -6.585 -11.508 1.00 90.12 80 SER A N 1
ATOM 645 C CA . SER A 1 80 ? -1.039 -7.771 -11.085 1.00 90.12 80 SER A CA 1
ATOM 646 C C . SER A 1 80 ? -0.183 -8.983 -10.691 1.00 90.12 80 SER A C 1
ATOM 648 O O . SER A 1 80 ? -0.731 -9.961 -10.189 1.00 90.12 80 SER A O 1
ATOM 650 N N . TYR A 1 81 ? 1.129 -8.935 -10.930 1.00 86.31 81 TYR A N 1
ATOM 651 C CA . TYR A 1 81 ? 2.074 -9.970 -10.507 1.00 86.31 81 TYR A CA 1
ATOM 652 C C . TYR A 1 81 ? 2.601 -9.763 -9.079 1.00 86.31 81 TYR A C 1
ATOM 654 O O . TYR A 1 81 ? 3.203 -10.692 -8.539 1.00 86.31 81 TYR A O 1
ATOM 662 N N . GLY A 1 82 ? 2.291 -8.616 -8.462 1.00 66.06 82 GLY A N 1
ATOM 663 C CA . GLY A 1 82 ? 2.894 -8.163 -7.211 1.00 66.06 82 GLY A CA 1
ATOM 664 C C . GLY A 1 82 ? 4.349 -7.793 -7.415 1.00 66.06 82 GLY A C 1
ATOM 665 O O . GLY A 1 82 ? 5.107 -8.075 -6.462 1.00 66.06 82 GLY A O 1
#

Radius of gyration: 26.55 Å; chains: 1; bounding box: 28×37×90 Å

Sequence (82 aa):
MKGFGFLFLFVFSAQCILAQAVDSSFHNYWYDSRLQYFKQLPAKKDPVVFWGDSITEWADWNELTGLGNVLNRGIAGDISYG

pLDDT: mean 85.66, std 15.11, range [45.66, 98.0]

Secondary structure (DSSP, 8-state):
------------------PPPP-TT---TTHHHHHHHHHHSPP-SS-EEEEESHHHHTS-HHHHH--SSEEEEE-TT--TT-

Foldseek 3Di:
DDDDDDPPDDPPPPPDPDDPDDDLPDDDPQVVVLVVVVVPDDDDDPAAEDEEAPVQQVDPPCVVVVDPRYDRHYYHPDDPSD